Protein AF-A0A412JW89-F1 (afdb_monomer_lite)

Foldseek 3Di:
DDDPNFDWADCVRCQVVLLVVVLVCCVVLVDPNVVPPDDSVPDDDDPVSSVVSCVVVQWDWDFDQDPNDTDIIITHD

Structure (mmCIF, N/CA/C/O backbone):
data_AF-A0A412JW89-F1
#
_entry.id   AF-A0A412JW89-F1
#
loop_
_atom_site.group_PDB
_atom_site.id
_atom_site.type_symbol
_atom_site.label_atom_id
_atom_site.label_alt_id
_atom_site.label_comp_id
_atom_site.label_asym_id
_atom_site.label_entity_id
_atom_site.label_seq_id
_atom_site.pdbx_PDB_ins_code
_atom_site.Cartn_x
_atom_site.Cartn_y
_atom_site.Cartn_z
_atom_site.occupancy
_atom_site.B_iso_or_equiv
_atom_site.auth_seq_id
_atom_site.auth_comp_id
_atom_site.auth_asym_id
_atom_site.auth_atom_id
_atom_site.pdbx_PDB_model_num
ATOM 1 N N . MET A 1 1 ? -13.011 4.084 6.671 1.00 88.12 1 MET A N 1
ATOM 2 C CA . MET A 1 1 ? -13.714 3.893 7.971 1.00 88.12 1 MET A CA 1
ATOM 3 C C . MET A 1 1 ? -13.091 4.820 8.996 1.00 88.12 1 MET A C 1
ATOM 5 O O . MET A 1 1 ? -11.878 4.826 9.099 1.00 88.12 1 MET A O 1
ATOM 9 N N . ILE A 1 2 ? -13.880 5.598 9.735 1.00 90.25 2 ILE A N 1
ATOM 10 C CA . ILE A 1 2 ? -13.346 6.504 10.763 1.00 90.25 2 ILE A CA 1
ATOM 11 C C . ILE A 1 2 ? -13.408 5.807 12.126 1.00 90.25 2 ILE A C 1
ATOM 13 O O . ILE A 1 2 ? -14.450 5.271 12.497 1.00 90.25 2 ILE A O 1
ATOM 17 N N . HIS A 1 3 ? -12.304 5.813 12.872 1.00 86.31 3 HIS A N 1
ATOM 18 C CA . HIS A 1 3 ? -12.235 5.291 14.237 1.00 86.31 3 HIS A CA 1
ATOM 19 C C . HIS A 1 3 ? -11.352 6.203 15.091 1.00 86.31 3 HIS A C 1
ATOM 21 O O . HIS A 1 3 ? -10.206 6.468 14.736 1.00 86.31 3 HIS A O 1
ATOM 27 N N . AS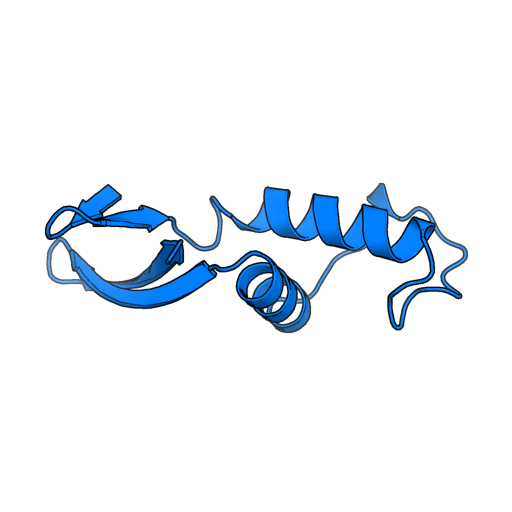N A 1 4 ? -11.887 6.703 16.208 1.00 88.12 4 ASN A N 1
ATOM 28 C CA . ASN A 1 4 ? -11.222 7.677 17.087 1.00 88.12 4 ASN A CA 1
ATOM 29 C C . ASN A 1 4 ? -10.669 8.904 16.332 1.00 88.12 4 ASN A C 1
ATOM 31 O O . ASN A 1 4 ? -9.537 9.318 16.564 1.00 88.12 4 ASN A O 1
ATOM 35 N N . GLY A 1 5 ? -11.444 9.446 15.385 1.00 90.56 5 GLY A N 1
ATOM 36 C CA . GLY A 1 5 ? -11.052 10.616 14.588 1.00 90.56 5 GLY A CA 1
ATOM 37 C C . GLY A 1 5 ? -9.988 10.354 13.515 1.00 90.56 5 GLY A C 1
ATOM 38 O O . GLY A 1 5 ? -9.617 11.279 12.805 1.00 90.56 5 GLY A O 1
ATOM 39 N N . ILE A 1 6 ? -9.515 9.113 13.365 1.00 92.75 6 ILE A N 1
ATOM 40 C CA . ILE A 1 6 ? -8.536 8.728 12.343 1.00 92.75 6 ILE A CA 1
ATOM 41 C C . ILE A 1 6 ? -9.253 7.980 11.221 1.00 92.75 6 ILE A C 1
ATOM 43 O O . ILE A 1 6 ? -10.056 7.075 11.474 1.00 92.75 6 ILE A 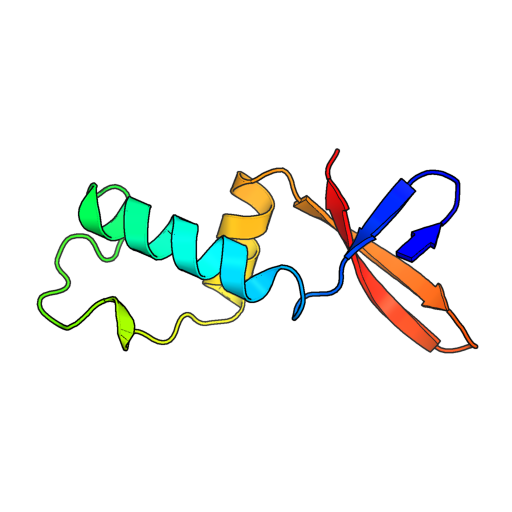O 1
ATOM 47 N N . GLU A 1 7 ? -8.943 8.344 9.980 1.00 94.88 7 GLU A N 1
ATOM 48 C CA . GLU A 1 7 ? -9.397 7.613 8.805 1.00 94.88 7 GLU A CA 1
ATOM 49 C C . GLU A 1 7 ? -8.542 6.360 8.572 1.00 94.88 7 GLU A C 1
ATOM 51 O O . GLU A 1 7 ? -7.312 6.400 8.505 1.00 94.88 7 GLU A O 1
ATOM 56 N N . TYR A 1 8 ? -9.228 5.227 8.459 1.00 95.19 8 TYR A N 1
ATOM 57 C CA . TYR A 1 8 ? -8.661 3.915 8.211 1.00 95.19 8 TYR A CA 1
ATOM 58 C C . TYR A 1 8 ? -9.156 3.335 6.887 1.00 95.19 8 TYR A C 1
ATOM 60 O O . TYR A 1 8 ? -10.356 3.345 6.599 1.00 95.19 8 TYR A O 1
ATOM 68 N N . HIS A 1 9 ? -8.239 2.717 6.154 1.00 95.56 9 HIS A N 1
ATOM 69 C CA . HIS A 1 9 ? -8.466 2.020 4.895 1.00 95.56 9 HIS A CA 1
ATOM 70 C C . HIS A 1 9 ? -8.069 0.546 5.020 1.00 95.56 9 HIS A C 1
ATOM 72 O O . HIS A 1 9 ? -7.238 0.151 5.839 1.00 95.56 9 HIS A O 1
ATOM 78 N N . THR A 1 10 ? -8.672 -0.302 4.214 1.00 95.12 10 THR A N 1
ATOM 79 C CA . THR A 1 10 ? -8.333 -1.714 4.065 1.00 95.12 10 THR A CA 1
ATOM 80 C C . THR A 1 10 ? -7.165 -1.890 3.098 1.00 95.12 10 THR A C 1
ATOM 82 O O . THR A 1 10 ? -6.777 -0.977 2.370 1.00 95.12 10 THR A O 1
ATOM 85 N N . TYR A 1 11 ? -6.590 -3.094 3.082 1.00 94.81 11 TYR A N 1
ATOM 86 C CA . TYR A 1 11 ? -5.568 -3.441 2.097 1.00 94.81 11 TYR A CA 1
ATOM 87 C C . TYR A 1 11 ? -6.098 -3.329 0.663 1.00 94.81 11 TYR A C 1
ATOM 89 O O . TYR A 1 11 ? -5.408 -2.785 -0.192 1.00 94.81 11 TYR A O 1
ATOM 97 N N . ASP A 1 12 ? -7.313 -3.817 0.409 1.00 94.81 12 ASP A N 1
ATOM 98 C CA . ASP A 1 12 ? -7.886 -3.850 -0.939 1.00 94.81 12 ASP A CA 1
ATOM 99 C C . ASP A 1 12 ? -8.197 -2.445 -1.467 1.00 94.81 12 ASP A C 1
ATOM 101 O O . ASP A 1 12 ? -8.001 -2.191 -2.652 1.00 94.81 12 ASP A O 1
ATOM 105 N N . GLU A 1 13 ? -8.577 -1.509 -0.590 1.00 95.81 13 GLU A N 1
ATOM 106 C CA . GLU A 1 13 ? -8.749 -0.092 -0.947 1.00 95.81 13 GLU A CA 1
ATOM 107 C C . GLU A 1 13 ? -7.421 0.574 -1.341 1.00 95.81 13 GLU A C 1
ATOM 109 O O . GLU A 1 13 ? -7.379 1.367 -2.278 1.00 95.81 13 GLU A O 1
ATOM 114 N N . LEU A 1 14 ? -6.318 0.248 -0.657 1.00 96.44 14 LEU A N 1
ATOM 115 C CA . LEU A 1 14 ? -5.021 0.888 -0.910 1.00 96.44 14 LEU A CA 1
ATOM 116 C C . LEU A 1 14 ? -4.154 0.168 -1.950 1.00 96.44 14 LEU A C 1
ATOM 118 O O . LEU A 1 14 ? -3.236 0.770 -2.515 1.00 96.44 14 LEU A O 1
ATOM 122 N N . LYS A 1 15 ? -4.422 -1.113 -2.216 1.00 95.81 15 LYS A N 1
ATOM 123 C CA . LYS A 1 15 ? -3.654 -1.938 -3.155 1.00 95.81 15 LYS A CA 1
ATOM 124 C C . LYS A 1 15 ? -3.518 -1.285 -4.542 1.00 95.81 15 LYS A C 1
ATOM 126 O O . LYS A 1 15 ? -2.385 -1.231 -5.023 1.00 95.81 15 LYS A O 1
ATOM 131 N N . PRO A 1 16 ? -4.582 -0.765 -5.187 1.00 95.56 16 PRO A N 1
ATOM 132 C CA . PRO A 1 16 ? -4.463 -0.139 -6.506 1.00 95.56 16 PRO A CA 1
ATOM 133 C C . PRO A 1 16 ? -3.526 1.075 -6.511 1.00 95.56 16 PRO A C 1
ATOM 135 O O . PRO A 1 16 ? -2.720 1.218 -7.428 1.00 95.56 16 PRO A O 1
ATOM 138 N N . ILE A 1 17 ? -3.572 1.896 -5.455 1.00 94.75 17 ILE A N 1
ATOM 139 C CA . ILE A 1 17 ? -2.731 3.093 -5.304 1.00 94.75 17 ILE A CA 1
ATOM 140 C C . ILE A 1 17 ? -1.255 2.691 -5.216 1.00 94.75 17 ILE A C 1
ATOM 142 O O . ILE A 1 17 ? -0.418 3.204 -5.956 1.00 94.75 17 ILE A O 1
ATOM 146 N N . ALA A 1 18 ? -0.932 1.728 -4.349 1.00 95.38 18 ALA A N 1
ATOM 147 C CA . ALA A 1 18 ? 0.435 1.230 -4.207 1.00 95.38 18 ALA A CA 1
ATOM 148 C C . ALA A 1 18 ? 0.969 0.608 -5.504 1.00 95.38 18 ALA A C 1
ATOM 150 O O . ALA A 1 18 ? 2.122 0.834 -5.864 1.00 95.38 18 ALA A O 1
ATOM 151 N N . ILE A 1 19 ? 0.133 -0.145 -6.227 1.00 95.19 19 ILE A N 1
ATOM 152 C CA . ILE A 1 19 ? 0.499 -0.723 -7.525 1.00 95.19 19 ILE A CA 1
ATOM 153 C C . ILE A 1 19 ? 0.826 0.383 -8.528 1.00 95.19 19 ILE A C 1
ATOM 155 O O . ILE A 1 19 ? 1.856 0.307 -9.190 1.00 95.19 19 ILE A O 1
ATOM 159 N N . GLN A 1 20 ? -0.006 1.420 -8.629 1.00 94.25 20 GLN A N 1
ATOM 160 C CA . GLN A 1 20 ? 0.229 2.520 -9.562 1.00 94.25 20 GLN A CA 1
ATOM 161 C C . GLN A 1 20 ? 1.558 3.234 -9.280 1.00 94.25 20 GLN A C 1
ATOM 163 O O . GLN A 1 20 ? 2.334 3.475 -10.205 1.00 94.25 20 GLN A O 1
ATOM 168 N N . VAL A 1 21 ? 1.860 3.505 -8.008 1.00 93.56 21 VAL A N 1
ATOM 169 C CA . VAL A 1 21 ? 3.126 4.139 -7.616 1.00 93.56 21 VAL A CA 1
ATOM 170 C C . VAL A 1 21 ? 4.318 3.226 -7.895 1.00 93.56 21 VAL A C 1
ATOM 172 O O . VAL A 1 21 ? 5.311 3.681 -8.458 1.00 93.56 21 VAL A O 1
ATOM 175 N N . LEU A 1 22 ? 4.223 1.931 -7.574 1.00 92.50 22 LEU A N 1
ATOM 176 C CA . LEU A 1 22 ? 5.273 0.964 -7.902 1.00 92.50 22 LEU A CA 1
ATOM 177 C C . LEU A 1 22 ? 5.568 0.959 -9.400 1.00 92.50 22 LEU A C 1
ATOM 179 O O . LEU A 1 22 ? 6.730 1.055 -9.780 1.00 92.50 22 LEU A O 1
ATOM 183 N N . ARG A 1 23 ? 4.538 0.917 -10.253 1.00 92.19 23 ARG A N 1
ATOM 184 C CA . ARG A 1 23 ? 4.705 0.970 -11.713 1.00 92.19 23 ARG A CA 1
ATOM 185 C C . ARG A 1 23 ? 5.453 2.223 -12.154 1.00 92.19 23 ARG A C 1
ATOM 187 O O . ARG A 1 23 ? 6.389 2.108 -12.940 1.00 92.19 23 ARG A O 1
ATOM 194 N N . GLN A 1 24 ? 5.101 3.383 -11.602 1.00 90.88 24 GLN A N 1
ATOM 195 C CA . GLN A 1 24 ? 5.807 4.628 -11.897 1.00 90.88 24 GLN A CA 1
ATOM 196 C C . GLN A 1 24 ? 7.284 4.547 -11.487 1.00 90.88 24 GLN A C 1
ATOM 198 O O . GLN A 1 24 ? 8.165 4.804 -12.299 1.00 90.88 24 GLN A O 1
ATOM 203 N N . ARG A 1 25 ? 7.584 4.055 -10.279 1.00 89.62 25 ARG A N 1
ATOM 204 C CA . ARG A 1 25 ? 8.975 3.890 -9.826 1.00 89.62 25 ARG A CA 1
ATOM 205 C C . ARG A 1 25 ? 9.774 2.891 -10.670 1.00 89.62 25 ARG A C 1
ATOM 207 O O . ARG A 1 25 ? 10.995 3.006 -10.752 1.00 89.62 25 ARG A O 1
ATOM 214 N N . ILE A 1 26 ? 9.127 1.882 -11.261 1.00 89.44 26 ILE A N 1
ATOM 215 C CA . ILE A 1 26 ? 9.770 0.954 -12.207 1.00 89.44 26 ILE A CA 1
ATOM 216 C C . ILE A 1 26 ? 10.168 1.689 -13.484 1.00 89.44 26 ILE A C 1
ATOM 218 O O . ILE A 1 26 ? 11.314 1.547 -13.911 1.00 89.44 26 ILE A O 1
ATOM 222 N N . LEU A 1 27 ? 9.260 2.492 -14.049 1.00 87.69 27 LEU A N 1
ATOM 223 C CA . LEU A 1 27 ? 9.538 3.334 -15.218 1.00 87.69 27 LEU A CA 1
ATOM 224 C C . LEU A 1 27 ? 10.692 4.308 -14.939 1.00 87.69 27 LEU A C 1
ATOM 226 O O . LEU A 1 27 ? 11.591 4.453 -15.765 1.00 87.69 27 LEU A O 1
ATOM 230 N N . ASP A 1 28 ? 10.734 4.864 -13.729 1.00 87.38 28 ASP A N 1
ATOM 231 C CA . ASP A 1 28 ? 11.790 5.774 -13.274 1.00 87.38 28 ASP A CA 1
ATOM 232 C C . ASP A 1 28 ? 13.093 5.048 -12.874 1.00 87.38 28 ASP A C 1
ATOM 234 O O . ASP A 1 28 ? 14.050 5.675 -12.420 1.00 87.38 28 ASP A O 1
ATOM 238 N N . LYS A 1 29 ? 13.151 3.715 -13.019 1.00 83.56 29 LYS A N 1
ATOM 239 C CA . LYS A 1 29 ? 14.285 2.845 -12.647 1.00 83.56 29 LYS A CA 1
ATOM 240 C C . LYS A 1 29 ? 14.705 2.934 -11.170 1.00 83.56 29 LYS A C 1
ATOM 242 O O . LYS A 1 29 ? 15.825 2.569 -10.821 1.00 83.56 29 LYS A O 1
ATOM 247 N N . GLN A 1 30 ? 13.794 3.327 -10.283 1.00 80.62 30 GLN A N 1
ATOM 248 C CA . GLN A 1 30 ? 14.027 3.503 -8.841 1.00 80.62 30 GLN A CA 1
ATOM 249 C C . GLN A 1 30 ? 13.750 2.239 -8.008 1.00 80.62 30 GLN A C 1
ATOM 251 O O . GLN A 1 30 ? 13.646 2.300 -6.784 1.00 80.62 30 GLN A O 1
ATOM 256 N N . THR A 1 31 ? 13.581 1.078 -8.643 1.00 80.56 31 THR A N 1
ATOM 257 C CA . THR A 1 31 ? 13.249 -0.177 -7.953 1.00 80.56 31 THR A CA 1
ATOM 258 C C . THR A 1 31 ? 14.114 -1.333 -8.442 1.00 80.56 31 THR A C 1
ATOM 260 O O . THR A 1 31 ? 14.754 -1.263 -9.492 1.00 80.56 31 THR A O 1
ATOM 263 N N . LYS A 1 32 ? 14.061 -2.458 -7.715 1.00 80.56 32 LYS A N 1
ATOM 264 C CA . LYS A 1 32 ? 14.687 -3.729 -8.119 1.00 80.56 32 LYS A CA 1
ATOM 265 C C . LYS A 1 32 ? 14.206 -4.253 -9.483 1.00 80.56 32 LYS A C 1
ATOM 267 O O . LYS A 1 32 ? 14.881 -5.091 -10.072 1.00 80.56 32 LYS A O 1
ATOM 272 N N . TYR A 1 33 ? 13.071 -3.766 -9.991 1.00 80.94 33 TYR A N 1
ATOM 273 C CA . TYR A 1 33 ? 12.509 -4.161 -11.284 1.00 80.94 33 TYR A CA 1
ATOM 274 C C . TYR A 1 33 ? 12.937 -3.250 -12.442 1.00 80.94 33 TYR A C 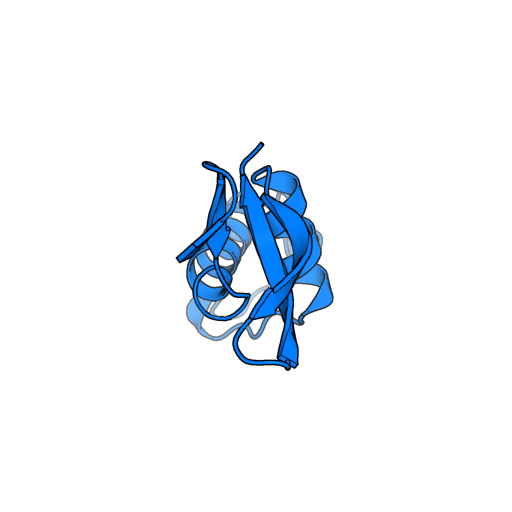1
ATOM 276 O O . TYR A 1 33 ? 12.387 -3.359 -13.530 1.00 80.94 33 TYR A O 1
ATOM 284 N N . SER A 1 34 ? 13.930 -2.377 -12.254 1.00 76.69 34 SER A N 1
ATOM 285 C CA . SER A 1 34 ? 14.427 -1.453 -13.290 1.00 76.69 34 SER A CA 1
ATOM 286 C C . SER A 1 34 ? 14.894 -2.122 -14.593 1.00 76.69 34 SER A C 1
ATOM 288 O O . SER A 1 34 ? 15.013 -1.455 -15.617 1.00 76.69 34 SER A O 1
ATOM 290 N N . ARG A 1 35 ? 15.165 -3.433 -14.561 1.00 80.50 35 ARG A N 1
ATOM 291 C CA . ARG A 1 35 ? 15.560 -4.263 -15.713 1.00 80.50 35 ARG A CA 1
ATOM 292 C C . ARG A 1 35 ? 14.414 -5.096 -16.298 1.00 80.50 35 ARG A C 1
ATOM 294 O O . ARG A 1 35 ? 14.668 -5.987 -17.101 1.00 80.50 35 ARG A O 1
ATOM 301 N N . TYR A 1 36 ? 13.176 -4.874 -15.869 1.00 80.44 36 TYR A N 1
ATOM 302 C CA . TYR A 1 36 ? 12.020 -5.589 -16.400 1.00 80.44 36 TYR A CA 1
ATOM 303 C C . TYR A 1 36 ? 11.725 -5.151 -17.844 1.00 80.44 36 TYR A C 1
ATOM 305 O O . TYR A 1 36 ? 11.687 -3.959 -18.132 1.00 80.44 36 TYR A O 1
ATOM 313 N N . ILE A 1 37 ? 11.530 -6.122 -18.744 1.00 78.44 37 ILE A N 1
ATOM 314 C CA . ILE A 1 37 ? 11.357 -5.906 -20.199 1.00 78.44 37 ILE A CA 1
ATOM 315 C C . ILE A 1 37 ? 9.905 -6.207 -20.647 1.00 78.44 37 ILE A C 1
ATOM 317 O O . ILE A 1 37 ? 9.554 -6.036 -21.810 1.00 78.44 37 ILE A O 1
ATOM 321 N N . GLY A 1 38 ? 9.032 -6.655 -19.736 1.00 83.81 38 GLY A N 1
ATOM 322 C CA . GLY A 1 38 ? 7.635 -6.987 -20.047 1.00 83.81 38 GLY A CA 1
ATOM 323 C C . GLY A 1 38 ? 6.652 -5.821 -19.886 1.00 83.81 38 GLY A C 1
ATOM 324 O O . GLY A 1 38 ? 7.020 -4.702 -19.530 1.00 83.81 38 GLY A O 1
ATOM 325 N N . ASP A 1 39 ? 5.365 -6.107 -20.096 1.00 84.94 39 ASP A N 1
ATOM 326 C CA . ASP A 1 39 ? 4.280 -5.149 -19.861 1.00 84.94 39 ASP A CA 1
ATOM 327 C C . ASP A 1 39 ? 4.032 -4.958 -18.355 1.00 84.94 39 ASP A C 1
ATOM 329 O O . ASP A 1 39 ? 3.447 -5.807 -17.677 1.00 84.94 39 ASP A O 1
ATOM 333 N N . ILE A 1 40 ? 4.459 -3.806 -17.836 1.00 85.75 40 ILE A N 1
ATOM 334 C CA . ILE A 1 40 ? 4.338 -3.415 -16.424 1.00 85.75 40 ILE A CA 1
ATOM 335 C C . ILE A 1 40 ? 2.868 -3.397 -15.954 1.00 85.75 40 ILE A C 1
ATOM 337 O O . ILE A 1 40 ? 2.588 -3.596 -14.766 1.00 85.75 40 ILE A O 1
ATOM 341 N N . ASN A 1 41 ? 1.900 -3.218 -16.861 1.00 84.69 41 ASN A N 1
ATOM 342 C CA . ASN A 1 41 ? 0.478 -3.232 -16.510 1.00 84.69 41 ASN A CA 1
ATOM 343 C C . ASN A 1 41 ? -0.050 -4.632 -16.186 1.00 84.69 41 ASN A C 1
ATOM 345 O O . ASN A 1 41 ? -1.057 -4.753 -15.488 1.00 84.69 41 ASN A O 1
ATOM 349 N N . LYS A 1 42 ? 0.644 -5.678 -16.644 1.00 85.69 42 LYS A N 1
ATOM 350 C CA . LYS A 1 42 ? 0.322 -7.086 -16.374 1.00 85.69 42 LYS A CA 1
ATOM 351 C C . LYS A 1 42 ? 1.162 -7.678 -15.244 1.00 85.69 42 LYS A C 1
ATOM 353 O O . LYS A 1 42 ? 1.042 -8.860 -14.943 1.00 85.69 42 LYS A O 1
ATOM 358 N N . MET A 1 43 ? 2.024 -6.872 -14.628 1.00 85.81 43 MET A N 1
ATOM 359 C CA . MET A 1 43 ? 2.870 -7.321 -13.534 1.00 85.81 43 MET A CA 1
ATOM 360 C C . MET A 1 43 ? 2.059 -7.477 -12.246 1.00 85.81 43 MET A C 1
ATOM 362 O O . MET A 1 43 ? 1.473 -6.511 -11.748 1.00 85.81 43 MET A O 1
ATOM 366 N N . ASP A 1 44 ? 2.083 -8.687 -11.689 1.00 86.19 44 ASP A N 1
ATOM 367 C CA . ASP A 1 44 ? 1.536 -8.975 -10.369 1.00 86.19 44 ASP A CA 1
ATOM 368 C C . ASP A 1 44 ? 2.567 -8.672 -9.279 1.00 86.19 44 ASP A C 1
ATOM 370 O O . ASP A 1 44 ? 3.648 -9.262 -9.211 1.00 86.19 44 ASP A O 1
ATOM 374 N N . PHE A 1 45 ? 2.211 -7.748 -8.388 1.00 89.44 45 PHE A N 1
ATOM 375 C CA . PHE A 1 45 ? 3.012 -7.418 -7.215 1.00 89.44 45 PHE A CA 1
ATOM 376 C C . PHE A 1 45 ? 2.591 -8.278 -6.027 1.00 89.44 45 PHE A C 1
ATOM 378 O O . PHE A 1 45 ? 1.405 -8.395 -5.705 1.00 89.44 45 PHE A O 1
ATOM 385 N N . ASN A 1 46 ? 3.568 -8.862 -5.334 1.00 91.81 46 ASN A N 1
ATOM 386 C CA . ASN A 1 46 ? 3.285 -9.622 -4.123 1.00 91.81 46 ASN A CA 1
ATOM 387 C C . ASN A 1 46 ? 2.862 -8.691 -2.965 1.00 91.81 46 ASN A C 1
ATOM 389 O O . ASN A 1 46 ? 3.083 -7.476 -2.972 1.00 91.81 46 ASN A O 1
ATOM 393 N N . LYS A 1 47 ? 2.265 -9.284 -1.924 1.00 92.12 47 LYS A N 1
ATOM 394 C CA . LYS A 1 47 ? 1.767 -8.536 -0.757 1.00 92.12 47 LYS A CA 1
ATOM 395 C C . LYS A 1 47 ? 2.862 -7.768 -0.011 1.00 92.12 47 LYS A C 1
ATOM 397 O O . LYS A 1 47 ? 2.561 -6.739 0.590 1.00 92.12 47 LYS A O 1
ATOM 402 N N . GLN A 1 48 ? 4.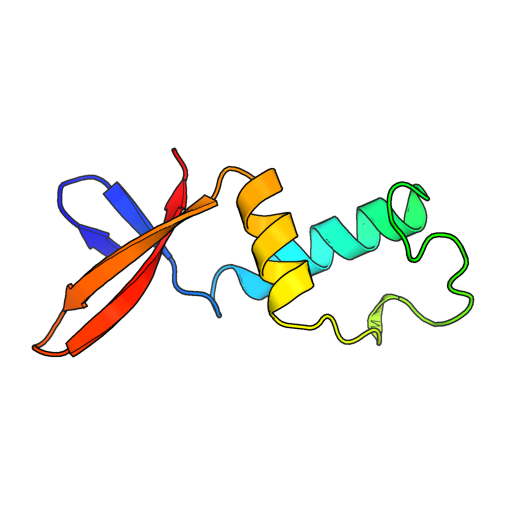100 -8.261 -0.024 1.00 92.88 48 GLN A N 1
ATOM 403 C CA . GLN A 1 48 ? 5.216 -7.632 0.678 1.00 92.88 48 GLN A CA 1
ATOM 404 C C . GLN A 1 48 ? 5.648 -6.340 -0.016 1.00 92.88 48 GLN A C 1
ATOM 406 O O . GLN A 1 48 ? 5.755 -5.318 0.652 1.00 92.88 48 GLN A O 1
ATOM 411 N N . ASP A 1 49 ? 5.829 -6.367 -1.336 1.00 93.06 49 ASP A N 1
ATOM 412 C CA . ASP A 1 49 ? 6.219 -5.198 -2.129 1.00 93.06 49 ASP A CA 1
ATOM 413 C C . ASP A 1 49 ? 5.151 -4.099 -2.044 1.00 93.06 49 ASP A C 1
ATOM 415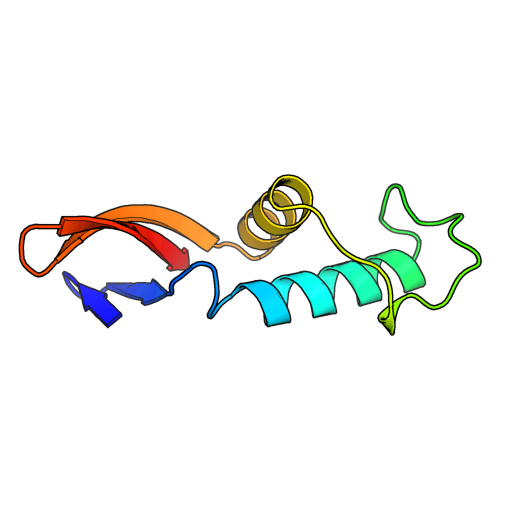 O O . ASP A 1 49 ? 5.471 -2.937 -1.797 1.00 93.06 49 ASP A O 1
ATOM 419 N N . ILE A 1 50 ? 3.870 -4.478 -2.104 1.00 95.12 50 ILE A N 1
ATOM 420 C CA . ILE A 1 50 ? 2.752 -3.551 -1.871 1.00 95.12 50 ILE A CA 1
ATOM 421 C C . ILE A 1 50 ? 2.808 -2.978 -0.448 1.00 95.12 50 ILE A C 1
ATOM 423 O O . ILE A 1 50 ? 2.650 -1.777 -0.256 1.00 95.12 50 ILE A O 1
ATOM 427 N N . GLY A 1 51 ? 3.054 -3.814 0.564 1.00 94.12 51 GLY A N 1
ATOM 428 C CA . GLY A 1 51 ? 3.168 -3.365 1.952 1.00 94.12 51 GLY A CA 1
ATOM 429 C C . GLY A 1 51 ? 4.331 -2.394 2.192 1.00 94.12 51 GLY A C 1
ATOM 430 O O . GLY A 1 51 ? 4.187 -1.467 2.989 1.00 94.12 51 GLY A O 1
ATOM 431 N N . ILE A 1 52 ? 5.459 -2.588 1.504 1.00 94.06 52 ILE A N 1
ATOM 432 C CA . ILE A 1 52 ? 6.605 -1.670 1.533 1.00 94.06 52 ILE A CA 1
ATOM 433 C C . ILE A 1 52 ? 6.221 -0.340 0.887 1.00 94.06 52 ILE A C 1
ATOM 435 O O . ILE A 1 52 ? 6.453 0.704 1.491 1.00 94.06 52 ILE A O 1
ATOM 439 N N . GLU A 1 53 ? 5.583 -0.362 -0.285 1.00 95.12 53 GLU A N 1
ATOM 440 C CA . GLU A 1 53 ? 5.190 0.882 -0.951 1.00 95.12 53 GLU A CA 1
ATOM 441 C C . GLU A 1 53 ? 4.161 1.666 -0.134 1.00 95.12 53 GLU A C 1
ATOM 443 O O . GLU A 1 53 ? 4.291 2.875 0.024 1.00 95.12 53 GLU A O 1
ATOM 448 N N . LEU A 1 54 ? 3.185 0.989 0.478 1.00 96.19 54 LEU A N 1
ATOM 449 C CA . LEU A 1 54 ? 2.240 1.644 1.384 1.00 96.19 54 LEU A CA 1
ATOM 450 C C . LEU A 1 54 ? 2.958 2.345 2.542 1.00 96.19 54 LEU A C 1
ATOM 452 O O . LEU A 1 54 ? 2.623 3.483 2.864 1.00 96.19 54 LEU A O 1
ATOM 456 N N . LYS A 1 55 ? 3.985 1.713 3.120 1.00 95.44 55 LYS A N 1
ATOM 457 C CA . LYS A 1 55 ? 4.810 2.342 4.157 1.00 95.44 55 LYS A CA 1
ATOM 458 C C . LYS A 1 55 ? 5.557 3.569 3.621 1.00 95.44 55 LYS A C 1
ATOM 460 O O . LYS A 1 55 ? 5.577 4.594 4.295 1.00 95.44 55 LYS A O 1
ATOM 465 N N . ASN A 1 56 ? 6.125 3.492 2.415 1.00 94.25 56 ASN A N 1
ATOM 466 C CA . ASN A 1 56 ? 6.804 4.622 1.766 1.00 94.25 56 ASN A CA 1
ATOM 467 C C . ASN A 1 56 ? 5.852 5.797 1.484 1.00 94.25 56 ASN A C 1
ATOM 469 O O . ASN A 1 56 ? 6.270 6.949 1.525 1.00 94.25 56 ASN A O 1
ATOM 473 N N . LEU A 1 57 ? 4.572 5.511 1.235 1.00 94.69 57 LEU A N 1
ATOM 474 C CA . LEU A 1 57 ? 3.510 6.506 1.049 1.00 94.69 57 LEU A CA 1
ATOM 475 C C . LEU A 1 57 ? 2.969 7.092 2.369 1.00 94.69 57 LEU A C 1
ATOM 477 O O . LEU A 1 57 ? 2.041 7.905 2.343 1.00 94.69 57 LEU A O 1
ATOM 481 N N . GLY A 1 58 ? 3.524 6.687 3.516 1.00 95.75 58 GLY A N 1
ATOM 482 C CA . GLY A 1 58 ? 3.125 7.163 4.842 1.00 95.75 58 GLY A CA 1
ATOM 483 C C . GLY A 1 58 ? 1.967 6.389 5.477 1.00 95.75 58 GLY A C 1
ATOM 484 O O . GLY A 1 58 ? 1.426 6.823 6.493 1.00 95.75 58 GLY A O 1
ATOM 485 N N . TYR A 1 59 ? 1.567 5.242 4.915 1.00 96.56 59 TYR A N 1
ATOM 486 C CA . TYR A 1 59 ? 0.545 4.403 5.536 1.00 96.56 59 TYR A CA 1
ATOM 487 C C . TYR A 1 59 ? 1.141 3.504 6.618 1.00 96.56 59 TYR A C 1
ATOM 489 O O . TYR A 1 59 ? 1.986 2.639 6.374 1.00 96.56 59 TYR A O 1
ATOM 497 N N . ASN A 1 60 ? 0.609 3.653 7.823 1.00 95.31 60 ASN A N 1
ATOM 498 C CA . ASN A 1 60 ? 0.866 2.796 8.966 1.00 95.31 60 ASN A CA 1
ATOM 499 C C . ASN A 1 60 ? -0.246 1.762 9.116 1.00 95.31 60 ASN A C 1
ATOM 501 O O . ASN A 1 60 ? -1.368 1.972 8.670 1.00 95.31 60 ASN A O 1
ATOM 505 N N . LYS A 1 61 ? 0.050 0.635 9.770 1.00 93.94 61 LYS A N 1
ATOM 506 C CA . LYS A 1 61 ? -0.905 -0.466 9.961 1.00 93.94 61 LYS A CA 1
ATOM 507 C C . LYS A 1 61 ? -1.340 -0.580 11.419 1.00 93.94 61 LYS A C 1
ATOM 509 O O . LYS A 1 61 ? -0.507 -0.554 12.321 1.00 93.94 61 LYS A O 1
ATOM 514 N N . LYS A 1 62 ? -2.637 -0.772 11.659 1.00 94.31 62 LYS A N 1
ATOM 515 C CA . LYS A 1 62 ? -3.215 -0.990 12.993 1.00 94.31 62 LYS A CA 1
ATOM 516 C C . LYS A 1 62 ? -4.308 -2.045 12.932 1.00 94.31 62 LYS A C 1
ATOM 518 O O . LYS A 1 62 ? -5.099 -2.088 11.995 1.00 94.31 62 LYS A O 1
ATOM 523 N N . ARG A 1 63 ? -4.365 -2.913 13.942 1.00 94.06 63 ARG A N 1
ATOM 524 C CA . ARG A 1 63 ? -5.491 -3.840 14.104 1.00 94.06 63 ARG A CA 1
ATOM 525 C C . ARG A 1 63 ? -6.607 -3.159 14.885 1.00 94.06 63 ARG A C 1
ATOM 527 O O . ARG A 1 63 ? -6.357 -2.711 16.001 1.00 94.06 63 ARG A O 1
ATOM 534 N N . ILE A 1 64 ? -7.813 -3.143 14.328 1.00 92.94 64 ILE A N 1
ATOM 535 C CA . ILE A 1 64 ? -9.004 -2.533 14.934 1.00 92.94 64 ILE A CA 1
ATOM 536 C C . ILE A 1 64 ? -10.075 -3.607 15.106 1.00 92.94 64 ILE A C 1
ATOM 538 O O . ILE A 1 64 ? -10.263 -4.453 14.227 1.00 92.94 64 ILE A O 1
ATOM 542 N N . MET A 1 65 ? -10.747 -3.577 16.256 1.00 91.88 65 MET A N 1
ATOM 543 C CA . MET A 1 65 ? -11.953 -4.362 16.507 1.00 91.88 65 MET A CA 1
ATOM 544 C C . MET A 1 65 ? -13.136 -3.661 15.845 1.00 91.88 65 MET A C 1
ATOM 546 O O . MET A 1 65 ? -13.428 -2.515 16.177 1.00 91.88 65 MET A O 1
ATOM 550 N N . LYS A 1 66 ? -13.811 -4.340 14.920 1.00 82.69 66 LYS A N 1
ATOM 551 C CA . LYS A 1 66 ? -15.056 -3.865 14.314 1.00 82.69 66 LYS A CA 1
ATOM 552 C C . LYS A 1 66 ? -16.017 -5.043 14.206 1.00 82.69 66 LYS A C 1
ATOM 554 O O . LYS A 1 66 ? -15.611 -6.099 13.729 1.00 82.69 66 LYS A O 1
ATOM 559 N N . ASP A 1 67 ? -17.248 -4.869 14.679 1.00 85.12 67 ASP A N 1
ATOM 560 C CA . ASP A 1 67 ? -18.297 -5.900 14.634 1.00 85.12 67 ASP A CA 1
ATOM 561 C C . ASP A 1 67 ? -17.846 -7.233 15.269 1.00 85.12 67 ASP A C 1
ATOM 563 O O . ASP A 1 67 ? -18.056 -8.312 14.727 1.00 85.12 67 ASP A O 1
ATOM 567 N N . GLY A 1 68 ? -17.113 -7.160 16.389 1.00 89.38 68 GLY A N 1
ATOM 568 C CA . GLY A 1 68 ? -16.552 -8.334 17.074 1.00 89.38 68 GLY A CA 1
ATOM 569 C C . GLY A 1 68 ? -15.348 -8.989 16.379 1.00 89.38 68 GLY A C 1
ATOM 570 O O . GLY A 1 68 ? -14.728 -9.881 16.952 1.00 89.38 68 GLY A O 1
ATOM 571 N N . ILE A 1 69 ? -14.949 -8.528 15.188 1.00 90.62 69 ILE A N 1
ATOM 572 C CA . ILE A 1 69 ? -13.841 -9.098 14.412 1.00 90.62 69 ILE A CA 1
ATOM 573 C C . ILE A 1 69 ? -12.638 -8.149 14.419 1.00 90.62 69 ILE A C 1
ATOM 575 O O . ILE A 1 69 ? -12.730 -6.968 14.075 1.00 90.62 69 ILE A O 1
ATOM 579 N N . ARG A 1 70 ? -11.456 -8.680 14.754 1.00 92.69 70 ARG A N 1
ATOM 580 C CA . ARG A 1 70 ? -10.193 -7.931 14.694 1.00 92.69 70 ARG A CA 1
ATOM 581 C C . ARG A 1 70 ? -9.599 -7.972 13.288 1.00 92.69 70 ARG A C 1
ATOM 583 O O . ARG A 1 70 ? -9.022 -8.985 12.896 1.00 92.69 70 ARG A O 1
ATOM 590 N N . LYS A 1 71 ? -9.660 -6.863 12.550 1.00 92.81 71 LYS A N 1
ATOM 591 C CA . LYS A 1 71 ? -9.088 -6.754 11.193 1.00 92.81 71 LYS A CA 1
ATOM 592 C C . LYS A 1 71 ? -7.905 -5.789 11.153 1.00 92.81 71 LYS A C 1
ATOM 594 O O . LYS A 1 71 ? -7.782 -4.905 12.000 1.00 92.81 71 LYS A O 1
ATOM 599 N N . LEU A 1 72 ? -6.998 -6.007 10.201 1.00 94.25 72 LEU A N 1
ATOM 600 C CA . LEU A 1 72 ? -5.885 -5.100 9.928 1.00 94.25 72 LEU A CA 1
ATOM 601 C C . LEU A 1 72 ? -6.372 -3.975 9.015 1.00 94.25 72 LEU A C 1
ATOM 603 O O . LEU A 1 72 ? -6.938 -4.248 7.960 1.00 94.25 72 LEU A O 1
ATOM 607 N N . TYR A 1 73 ? -6.105 -2.741 9.416 1.00 95.31 73 TYR A N 1
ATOM 608 C CA . TYR A 1 73 ? -6.363 -1.543 8.634 1.00 95.31 73 TYR A CA 1
ATOM 609 C C . TYR A 1 73 ? -5.089 -0.712 8.508 1.00 95.31 73 TYR A C 1
ATOM 611 O O . TYR A 1 73 ? -4.129 -0.889 9.265 1.00 95.31 73 TYR A O 1
ATOM 619 N N . TYR A 1 74 ? -5.108 0.205 7.557 1.00 96.69 74 TYR A N 1
ATOM 620 C CA . TYR A 1 74 ? -4.068 1.168 7.259 1.00 96.69 74 TYR A CA 1
ATOM 621 C C . TYR A 1 74 ? -4.578 2.570 7.558 1.00 96.69 74 TYR A C 1
ATOM 623 O O . TYR A 1 74 ? -5.755 2.838 7.365 1.00 96.69 74 TYR A O 1
ATOM 631 N N . TYR A 1 75 ? -3.716 3.459 8.019 1.00 95.62 75 TYR A N 1
ATOM 632 C CA . TYR A 1 75 ? -4.02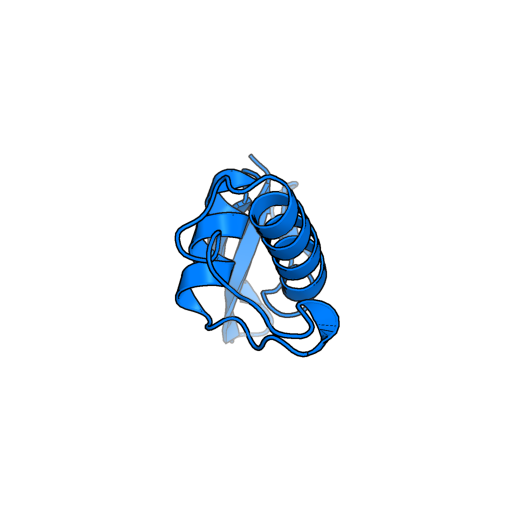9 4.868 8.235 1.00 95.62 75 TYR A CA 1
ATOM 633 C C . TYR A 1 75 ? -2.827 5.704 7.838 1.00 95.62 75 TYR A C 1
ATOM 635 O O . TYR A 1 75 ? -1.690 5.241 7.947 1.00 95.62 75 TYR A O 1
ATOM 643 N N . LYS A 1 76 ? -3.078 6.919 7.370 1.00 94.06 76 LYS A N 1
ATOM 644 C CA . LYS A 1 76 ? -2.016 7.859 7.033 1.00 94.06 76 LYS A CA 1
ATOM 645 C C . LYS A 1 76 ? -1.705 8.707 8.265 1.00 94.06 76 LYS A C 1
ATOM 647 O O . LYS A 1 76 ? -2.633 9.208 8.897 1.00 94.06 76 LYS A O 1
ATOM 652 N N . SER A 1 77 ? -0.429 8.776 8.642 1.00 81.62 77 SER A N 1
ATOM 653 C CA . SER A 1 77 ? 0.067 9.669 9.703 1.00 81.62 77 SER A CA 1
ATOM 654 C C . SER A 1 77 ? 0.631 10.945 9.113 1.00 81.62 77 SER A C 1
ATOM 656 O O . SER A 1 77 ? 1.319 10.801 8.075 1.00 81.62 77 SER A O 1
#

Radius of gyration: 14.61 Å; chains: 1; bounding box: 34×20×37 Å

Secondary structure (DSSP, 8-state):
-EETTEEEE-HHHHHHHHHHHHHHHHHTT-STTTT--S-GGGPPPPHHHHHHHHHHTTEEEEEEEETTEEEEEEEE-

Organism: Bacteroides uniformis (NCBI:txid820)

Sequence (77 aa):
MIHNGIEYHTYDELKPIAIQVLRQRILDKQTKYSRYIGDINKMDFNKQDIGIELKNLGYNKKRIMKDGIRKLYYYKS

pLDDT: mean 90.6, std 5.3, range [76.69, 96.69]